Protein AF-A0A2E4Z1I6-F1 (afdb_monomer_lite)

Radius of gyration: 14.89 Å; chains: 1; bounding box: 36×30×47 Å

Structure (mmCIF, N/CA/C/O backbone):
data_AF-A0A2E4Z1I6-F1
#
_entry.id   AF-A0A2E4Z1I6-F1
#
loop_
_atom_site.group_PDB
_atom_site.id
_atom_site.type_symbol
_atom_site.label_atom_id
_atom_site.label_alt_id
_atom_site.label_comp_id
_atom_site.label_asym_id
_atom_site.label_entity_id
_atom_site.label_seq_id
_atom_site.pdbx_PDB_ins_code
_atom_site.Cartn_x
_atom_site.Cartn_y
_atom_site.Cartn_z
_atom_site.occupancy
_atom_site.B_iso_or_equiv
_atom_site.auth_seq_id
_atom_site.auth_comp_id
_atom_site.auth_asym_id
_atom_site.auth_atom_id
_atom_site.pdbx_PDB_model_num
ATOM 1 N N . MET A 1 1 ? 3.069 17.200 32.836 1.00 48.69 1 MET A N 1
ATOM 2 C CA . MET A 1 1 ? 3.198 15.867 32.217 1.00 48.69 1 MET A CA 1
ATOM 3 C C . MET A 1 1 ? 3.232 16.097 30.720 1.00 48.69 1 MET A C 1
ATOM 5 O O . MET A 1 1 ? 2.247 16.571 30.175 1.00 48.69 1 MET A O 1
ATOM 9 N N . THR A 1 2 ? 4.387 15.932 30.084 1.00 47.38 2 THR A N 1
ATOM 10 C CA . THR A 1 2 ? 4.512 16.045 28.628 1.00 47.38 2 THR A CA 1
ATOM 11 C C . THR A 1 2 ? 3.923 14.778 28.025 1.00 47.38 2 THR A C 1
ATOM 13 O O . THR A 1 2 ? 4.525 13.715 28.150 1.00 47.38 2 THR A O 1
ATOM 16 N N . ASN A 1 3 ? 2.732 14.871 27.434 1.00 50.41 3 ASN A N 1
ATOM 17 C CA . ASN A 1 3 ? 2.216 13.799 26.592 1.00 50.41 3 ASN A CA 1
ATOM 18 C C . ASN A 1 3 ? 3.171 13.674 25.407 1.00 50.41 3 ASN A C 1
ATOM 20 O O . ASN A 1 3 ? 3.197 14.537 24.531 1.00 50.41 3 ASN A O 1
ATOM 24 N N . SER A 1 4 ? 4.005 12.640 25.417 1.00 58.41 4 SER A N 1
ATOM 25 C CA . SER A 1 4 ? 4.744 12.200 24.243 1.00 58.41 4 SER A CA 1
ATOM 26 C C . SER A 1 4 ? 3.702 11.908 23.168 1.00 58.41 4 SER A C 1
ATOM 28 O O . SER A 1 4 ? 2.943 10.949 23.278 1.00 58.41 4 SER A O 1
ATOM 30 N N . ASN A 1 5 ? 3.608 12.787 22.173 1.00 59.06 5 ASN A N 1
ATOM 31 C CA . ASN A 1 5 ? 2.675 12.670 21.062 1.00 59.06 5 ASN A CA 1
ATOM 32 C C . ASN A 1 5 ? 3.194 11.585 20.106 1.00 59.06 5 ASN A C 1
ATOM 34 O O . ASN A 1 5 ? 3.746 11.878 19.051 1.00 59.06 5 ASN A O 1
ATOM 38 N N . THR A 1 6 ? 3.139 10.323 20.530 1.00 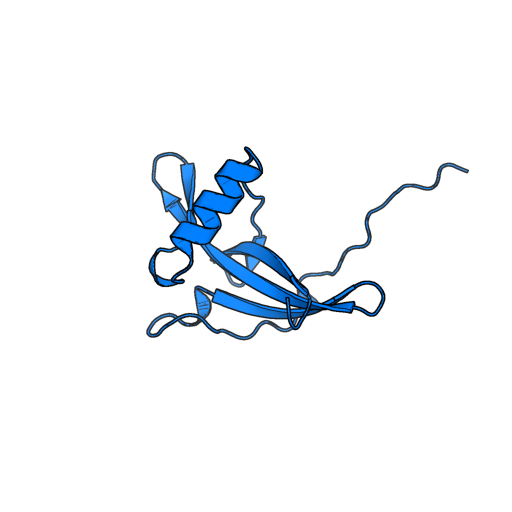76.62 6 THR A N 1
ATOM 39 C CA . THR A 1 6 ? 3.450 9.191 19.661 1.00 76.62 6 THR A CA 1
ATOM 40 C C . THR A 1 6 ? 2.234 8.939 18.792 1.00 76.62 6 THR A C 1
ATOM 42 O O . THR A 1 6 ? 1.200 8.502 19.301 1.00 76.62 6 THR A O 1
ATOM 45 N N . SER A 1 7 ? 2.354 9.227 17.496 1.00 79.56 7 SER A N 1
ATOM 46 C CA . SER A 1 7 ? 1.326 8.877 16.520 1.00 79.56 7 SER A CA 1
ATOM 47 C C . SER A 1 7 ? 0.957 7.396 16.672 1.00 79.56 7 SER A C 1
ATOM 49 O O . SER A 1 7 ? 1.869 6.569 16.801 1.00 79.56 7 SER A O 1
ATOM 51 N N . PRO A 1 8 ? -0.341 7.041 16.689 1.00 85.81 8 PRO A N 1
ATOM 52 C CA . PRO A 1 8 ? -0.753 5.645 16.716 1.00 85.81 8 PRO A CA 1
ATOM 53 C C . PRO A 1 8 ? -0.162 4.918 15.505 1.00 85.81 8 PRO A C 1
ATOM 55 O O . PRO A 1 8 ? -0.126 5.462 14.402 1.00 85.81 8 PRO A O 1
ATOM 58 N N . ARG A 1 9 ? 0.337 3.700 15.725 1.00 88.94 9 ARG A N 1
ATOM 59 C CA . ARG A 1 9 ? 0.971 2.875 14.692 1.00 88.94 9 ARG A CA 1
ATOM 60 C C . ARG A 1 9 ? 0.186 1.588 14.509 1.00 88.94 9 ARG A C 1
ATOM 62 O O . ARG A 1 9 ? -0.206 0.969 15.496 1.00 88.94 9 ARG A O 1
ATOM 69 N N . ILE A 1 10 ? 0.009 1.185 13.256 1.00 91.31 10 ILE A N 1
ATOM 70 C CA . ILE A 1 10 ? -0.455 -0.153 12.895 1.00 91.31 10 ILE A CA 1
ATOM 71 C C . ILE A 1 10 ? 0.798 -0.937 12.486 1.00 91.31 10 ILE A C 1
ATOM 73 O O . ILE A 1 10 ? 1.475 -0.513 11.550 1.00 91.31 10 ILE A O 1
ATOM 77 N N . PRO A 1 11 ? 1.170 -2.008 13.204 1.00 92.81 11 PRO A N 1
ATOM 78 C CA . PRO A 1 11 ? 2.331 -2.806 12.837 1.00 92.81 11 PRO A CA 1
ATOM 79 C C . PRO A 1 11 ? 2.055 -3.578 11.539 1.00 92.81 11 PRO A C 1
ATOM 81 O O . PRO A 1 11 ? 0.920 -3.993 11.292 1.00 92.81 11 PRO A O 1
ATOM 84 N N . LEU A 1 12 ? 3.084 -3.764 10.710 1.00 90.81 12 LEU A N 1
ATOM 85 C CA . LEU A 1 12 ? 2.945 -4.359 9.378 1.00 90.81 12 LEU A CA 1
ATOM 86 C C . LEU A 1 12 ? 2.381 -5.785 9.450 1.00 90.81 12 LEU A C 1
ATOM 88 O O . LEU A 1 12 ? 1.512 -6.147 8.666 1.00 90.81 12 LEU A O 1
ATOM 92 N N . GLU A 1 13 ? 2.801 -6.563 10.446 1.00 92.25 13 GLU A N 1
ATOM 93 C CA . GLU A 1 13 ? 2.353 -7.935 10.685 1.00 92.25 13 GLU A CA 1
ATOM 94 C C . GLU A 1 13 ? 0.878 -8.055 11.109 1.00 92.25 13 GLU A C 1
ATOM 96 O O . GLU A 1 13 ? 0.318 -9.151 11.090 1.00 92.25 13 GLU A O 1
ATOM 101 N N . ALA A 1 14 ? 0.229 -6.950 11.496 1.00 93.56 14 ALA A N 1
ATOM 102 C CA . ALA A 1 14 ? -1.209 -6.935 11.767 1.00 93.56 14 ALA A CA 1
ATOM 103 C C . ALA A 1 14 ? -2.051 -6.752 10.495 1.00 93.56 14 ALA A C 1
ATOM 105 O O . ALA A 1 14 ? -3.270 -6.951 10.537 1.00 93.56 14 ALA A O 1
ATOM 106 N N . LEU A 1 15 ? -1.429 -6.369 9.377 1.00 95.50 15 LEU A N 1
ATOM 107 C CA . LEU A 1 15 ? -2.103 -6.164 8.103 1.00 95.50 15 LEU A CA 1
ATOM 108 C C . LEU A 1 15 ? -2.234 -7.487 7.351 1.00 95.50 15 LEU A C 1
ATOM 110 O O . LEU A 1 15 ? -1.312 -8.297 7.287 1.00 95.50 15 LEU A O 1
ATOM 114 N N . LYS A 1 16 ? -3.413 -7.700 6.765 1.00 95.75 16 LYS A N 1
ATOM 115 C CA . LYS A 1 16 ? -3.692 -8.842 5.892 1.00 95.75 16 LYS A CA 1
ATOM 116 C C . LYS A 1 16 ? -3.717 -8.355 4.455 1.00 95.75 16 LYS A C 1
ATOM 118 O O . LYS A 1 16 ? -4.746 -7.858 3.997 1.00 95.75 16 LYS A O 1
ATOM 123 N N . TRP A 1 17 ? -2.576 -8.472 3.794 1.00 96.19 17 TRP A N 1
ATOM 124 C CA . TRP A 1 17 ? -2.409 -8.094 2.399 1.00 96.19 17 TRP A CA 1
ATOM 125 C C . TRP A 1 17 ? -3.009 -9.143 1.470 1.00 96.19 17 TRP A C 1
ATOM 127 O O . TRP A 1 17 ? -2.845 -10.342 1.685 1.00 96.19 17 TRP A O 1
ATOM 137 N N . ASN A 1 18 ? -3.715 -8.675 0.446 1.00 96.56 18 ASN A N 1
ATOM 138 C CA . ASN A 1 18 ? -4.224 -9.491 -0.644 1.00 96.56 18 ASN A CA 1
ATOM 139 C C . ASN A 1 18 ? -3.663 -8.933 -1.957 1.00 96.56 18 ASN A C 1
ATOM 141 O O . ASN A 1 18 ? -3.867 -7.741 -2.213 1.00 96.56 18 ASN A O 1
ATOM 145 N N . PRO A 1 19 ? -2.996 -9.756 -2.779 1.00 95.56 19 PRO A N 1
ATOM 146 C CA . PRO A 1 19 ? -2.542 -9.349 -4.104 1.00 95.56 19 PRO A CA 1
ATOM 147 C C . PRO A 1 19 ? -3.722 -8.939 -4.990 1.00 95.56 19 PRO A C 1
ATOM 149 O O . PRO A 1 19 ? -4.762 -9.605 -5.005 1.00 95.56 19 PRO A O 1
ATOM 152 N N . CYS A 1 20 ? -3.585 -7.822 -5.699 1.00 92.81 20 CYS A N 1
ATOM 153 C CA . CYS A 1 20 ? -4.617 -7.281 -6.586 1.00 92.81 20 CYS A CA 1
ATOM 154 C C . CYS A 1 20 ? -4.061 -6.523 -7.805 1.00 92.81 20 CYS A C 1
ATOM 156 O O . CYS A 1 20 ? -4.804 -5.793 -8.468 1.00 92.81 20 CYS A O 1
ATOM 158 N N . GLY A 1 21 ? -2.771 -6.687 -8.104 1.00 89.69 21 GLY A N 1
ATOM 159 C CA . GLY A 1 21 ? -2.158 -6.240 -9.352 1.00 89.69 21 GLY A CA 1
ATOM 160 C C . GLY A 1 21 ? -2.636 -7.045 -10.569 1.00 89.69 21 GLY A C 1
ATOM 161 O O . GLY A 1 21 ? -3.349 -8.045 -10.424 1.00 89.69 21 GLY A O 1
ATOM 162 N N . PRO A 1 22 ? -2.284 -6.614 -11.790 1.00 87.19 22 PRO A N 1
ATOM 163 C CA . PRO A 1 22 ? -2.549 -7.386 -12.999 1.00 87.19 22 PRO A CA 1
ATOM 164 C C . PRO A 1 22 ? -1.675 -8.645 -13.097 1.00 87.19 22 PRO A C 1
ATOM 166 O O . PRO A 1 22 ? -0.567 -8.713 -12.576 1.00 87.19 22 PRO A O 1
ATOM 169 N N . GLU A 1 23 ? -2.142 -9.625 -13.867 1.00 87.62 23 GLU A N 1
ATOM 170 C CA . GLU A 1 23 ? -1.299 -10.737 -14.319 1.00 87.62 23 GLU A CA 1
ATOM 171 C C . GLU A 1 23 ? -0.176 -10.226 -15.250 1.00 87.62 23 GLU A C 1
ATOM 173 O O . GLU A 1 23 ? -0.439 -9.347 -16.078 1.00 87.62 23 GLU A O 1
ATOM 178 N N . PRO A 1 24 ? 1.045 -10.795 -15.191 1.00 90.50 24 PRO A N 1
ATOM 179 C CA . PRO A 1 24 ? 1.425 -12.000 -14.444 1.00 90.50 24 PRO A CA 1
ATOM 180 C C . PRO A 1 24 ? 1.933 -11.738 -13.016 1.00 90.50 24 PRO A C 1
ATOM 182 O O . PRO A 1 24 ? 2.400 -12.674 -12.370 1.00 90.50 24 PRO A O 1
ATOM 185 N N . ASP A 1 25 ? 1.906 -10.491 -12.542 1.00 91.12 25 ASP A N 1
ATOM 186 C CA . ASP A 1 25 ? 2.479 -10.109 -11.251 1.00 91.12 25 ASP A CA 1
ATOM 187 C C . ASP A 1 25 ? 1.439 -9.435 -10.345 1.00 91.12 25 ASP A C 1
ATOM 189 O O . ASP A 1 25 ? 1.435 -8.211 -10.189 1.00 91.12 25 ASP A O 1
ATOM 193 N N . PRO A 1 26 ? 0.541 -10.220 -9.728 1.00 93.00 26 PRO A N 1
ATOM 194 C CA . PRO A 1 26 ? -0.497 -9.673 -8.865 1.00 93.00 26 PRO A CA 1
ATOM 195 C C . PRO A 1 26 ? 0.060 -9.011 -7.596 1.00 93.00 26 PRO A C 1
ATOM 197 O O . PRO A 1 26 ? -0.660 -8.237 -6.965 1.00 93.00 26 PRO A O 1
ATOM 200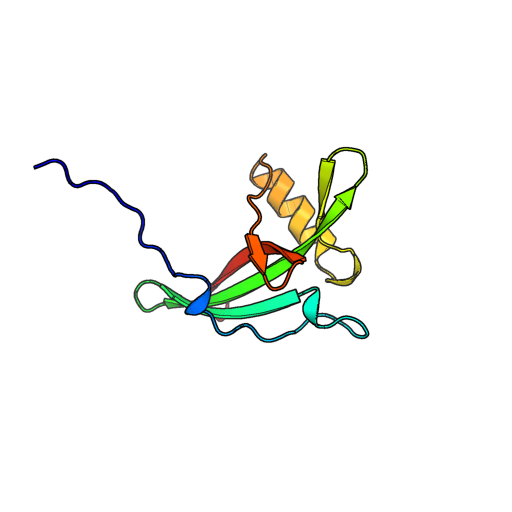 N N . ASP A 1 27 ? 1.312 -9.286 -7.219 1.00 94.12 27 ASP A N 1
ATOM 201 C CA . ASP A 1 27 ? 1.937 -8.746 -6.009 1.00 94.12 27 ASP A CA 1
ATOM 202 C C . ASP A 1 27 ? 2.444 -7.309 -6.193 1.00 94.12 27 ASP A C 1
ATOM 204 O O . ASP A 1 27 ? 2.653 -6.619 -5.201 1.00 94.12 27 ASP A O 1
ATOM 208 N N . CYS A 1 28 ? 2.545 -6.794 -7.428 1.00 92.12 28 CYS A N 1
ATOM 209 C CA . CYS A 1 28 ? 2.930 -5.394 -7.668 1.00 92.12 28 CYS A CA 1
ATOM 210 C C . CYS A 1 28 ? 1.925 -4.381 -7.078 1.00 92.12 28 CYS A C 1
ATOM 212 O O . CYS A 1 28 ? 2.201 -3.182 -6.965 1.00 92.12 28 CYS A O 1
ATOM 214 N N . ARG A 1 29 ? 0.742 -4.857 -6.671 1.00 92.81 29 ARG A N 1
ATOM 215 C CA . ARG A 1 29 ? -0.251 -4.085 -5.932 1.00 92.81 29 ARG A CA 1
ATOM 216 C C . ARG A 1 29 ? -0.911 -4.947 -4.865 1.00 92.81 29 ARG A C 1
ATOM 218 O O . ARG A 1 29 ? -1.504 -5.978 -5.169 1.00 92.81 29 ARG A O 1
ATOM 225 N N . LEU A 1 30 ? -0.873 -4.483 -3.620 1.00 95.19 30 LEU A N 1
ATOM 226 C CA . LEU A 1 30 ? -1.481 -5.166 -2.480 1.00 95.19 30 LEU A CA 1
ATOM 227 C C . LEU A 1 30 ? -2.621 -4.336 -1.891 1.00 95.19 30 LEU A C 1
ATOM 229 O O . LEU A 1 30 ? -2.551 -3.108 -1.832 1.00 95.19 30 LEU A O 1
ATOM 233 N N . LEU A 1 31 ? -3.652 -5.015 -1.391 1.00 95.06 31 LEU A N 1
ATOM 234 C CA . LEU A 1 31 ? -4.784 -4.409 -0.695 1.00 95.06 31 LEU A CA 1
ATOM 235 C C . LEU A 1 31 ? -4.950 -5.007 0.704 1.00 95.06 31 LEU A C 1
ATOM 237 O O . LEU A 1 31 ? -5.071 -6.222 0.876 1.00 95.06 31 LEU A O 1
ATOM 241 N N . ALA A 1 32 ? -5.029 -4.137 1.703 1.00 96.00 32 ALA A N 1
ATOM 242 C CA . ALA A 1 32 ? -5.428 -4.455 3.064 1.00 96.00 32 ALA A CA 1
ATOM 243 C C . ALA A 1 32 ? -6.618 -3.588 3.485 1.00 96.00 32 ALA A C 1
ATOM 245 O O . ALA A 1 32 ? -6.849 -2.492 2.973 1.00 96.00 32 ALA A O 1
ATOM 246 N N . HIS A 1 33 ? -7.393 -4.086 4.444 1.00 94.69 33 HIS A N 1
ATOM 247 C CA . HIS A 1 33 ? -8.468 -3.316 5.061 1.00 94.69 33 HIS A CA 1
ATOM 248 C C . HIS A 1 33 ? -8.007 -2.870 6.441 1.00 94.69 33 HIS A C 1
ATOM 250 O O . HIS A 1 33 ? -7.586 -3.698 7.254 1.00 94.69 33 HIS A O 1
ATOM 256 N N . ILE A 1 34 ? -8.108 -1.573 6.709 1.00 95.00 34 ILE A N 1
ATOM 257 C CA . ILE A 1 34 ? -7.805 -1.000 8.021 1.00 95.00 34 ILE A CA 1
ATOM 258 C C . ILE A 1 34 ? -9.013 -0.233 8.543 1.00 95.00 34 ILE A C 1
ATOM 260 O O . ILE A 1 34 ? -9.834 0.252 7.769 1.00 95.00 34 ILE A O 1
ATOM 264 N N . ASN A 1 35 ? -9.105 -0.110 9.864 1.00 93.31 35 ASN A N 1
ATOM 265 C CA . ASN A 1 35 ? -10.104 0.724 10.515 1.00 93.31 35 ASN A CA 1
ATOM 266 C C . ASN A 1 35 ? -9.394 1.823 11.309 1.00 93.31 35 ASN A C 1
ATOM 268 O O . ASN A 1 35 ? -8.587 1.530 12.194 1.00 93.31 35 ASN A O 1
ATOM 272 N N . ILE A 1 36 ? -9.688 3.084 10.993 1.00 92.12 36 ILE A N 1
ATOM 273 C CA . ILE A 1 36 ? -9.147 4.246 11.701 1.00 92.12 36 ILE A CA 1
ATOM 274 C C . ILE A 1 36 ? -10.308 4.989 12.351 1.00 92.12 36 ILE A C 1
ATOM 276 O O . ILE A 1 36 ? -11.158 5.552 11.670 1.00 92.12 36 ILE A O 1
ATOM 280 N N . ALA A 1 37 ? -10.344 4.997 13.687 1.00 90.56 37 ALA A N 1
ATOM 281 C CA . ALA A 1 37 ? -11.385 5.671 14.469 1.00 90.56 37 ALA A CA 1
ATOM 282 C C . ALA A 1 37 ? -12.829 5.282 14.068 1.00 90.56 37 ALA A C 1
ATOM 284 O O . ALA A 1 37 ? -13.733 6.114 14.100 1.00 90.56 37 ALA A O 1
ATOM 285 N N . GLY A 1 38 ? -13.051 4.017 13.698 1.00 90.44 38 GLY A N 1
ATOM 286 C CA . GLY A 1 38 ? -14.351 3.512 13.256 1.00 90.44 38 GLY A CA 1
ATOM 287 C C . GLY A 1 38 ? -14.616 3.669 11.758 1.00 90.44 38 GLY A C 1
ATOM 288 O O . GLY A 1 38 ? -15.611 3.129 11.286 1.00 90.44 38 GLY A O 1
ATOM 289 N N . LEU A 1 39 ? -13.742 4.346 11.008 1.00 92.94 39 LEU A N 1
ATOM 290 C CA . LEU A 1 39 ? -13.843 4.458 9.558 1.00 92.94 39 LEU A CA 1
ATOM 291 C C . LEU A 1 39 ? -13.076 3.322 8.887 1.00 92.94 39 LEU A C 1
ATOM 293 O O . LEU A 1 39 ? -11.860 3.209 9.053 1.00 92.94 39 LEU A O 1
ATOM 297 N N . ASP A 1 40 ? -13.783 2.503 8.116 1.00 94.25 40 ASP A N 1
ATOM 298 C CA . ASP A 1 40 ? -13.150 1.495 7.276 1.00 94.25 40 ASP A CA 1
ATOM 299 C C . ASP A 1 40 ? -12.460 2.165 6.085 1.00 94.25 40 ASP A C 1
ATOM 301 O O . ASP A 1 40 ? -13.016 3.051 5.425 1.00 94.25 40 ASP A O 1
ATOM 305 N N . MET A 1 41 ? -11.245 1.714 5.791 1.00 94.75 41 MET A N 1
ATOM 306 C CA . MET A 1 41 ? -10.424 2.230 4.705 1.00 94.75 41 MET A CA 1
ATOM 307 C C . MET A 1 41 ? -9.839 1.095 3.865 1.00 94.75 41 MET A C 1
ATOM 309 O O . MET A 1 41 ? -9.475 0.034 4.386 1.00 94.75 41 MET A O 1
ATOM 313 N N . HIS A 1 42 ? -9.700 1.359 2.569 1.00 93.06 42 HIS A N 1
ATOM 314 C CA . HIS A 1 42 ? -8.791 0.654 1.681 1.00 93.06 42 HIS A CA 1
ATOM 315 C C . HIS A 1 42 ? -7.379 1.173 1.921 1.00 93.06 42 HIS A C 1
ATOM 317 O O . HIS A 1 42 ? -7.103 2.346 1.676 1.00 93.06 42 HIS A O 1
ATOM 323 N N . LEU A 1 43 ? -6.498 0.303 2.400 1.00 94.75 43 LEU A N 1
ATOM 324 C CA . LEU A 1 43 ? -5.066 0.548 2.407 1.00 94.75 43 LEU A CA 1
ATOM 325 C C . LEU A 1 43 ? -4.454 -0.201 1.230 1.00 94.75 43 LEU A C 1
ATOM 327 O O . LEU A 1 43 ? -4.486 -1.428 1.189 1.00 94.75 43 LEU A O 1
ATOM 331 N N . GLU A 1 44 ? -3.891 0.537 0.292 1.00 93.06 44 GLU A N 1
ATOM 332 C CA . GLU A 1 44 ? -3.190 -0.010 -0.854 1.00 93.06 44 GLU A CA 1
ATOM 333 C C . GLU A 1 44 ? -1.681 0.149 -0.693 1.00 93.06 44 GLU A C 1
ATOM 335 O O . GLU A 1 44 ? -1.218 1.153 -0.150 1.00 93.06 44 GLU A O 1
ATOM 340 N N . ALA A 1 45 ? -0.932 -0.833 -1.187 1.00 93.50 45 ALA A N 1
ATOM 341 C CA . ALA A 1 45 ? 0.510 -0.761 -1.363 1.00 93.50 45 ALA A CA 1
ATOM 342 C C . ALA A 1 45 ? 0.813 -0.892 -2.857 1.00 93.50 45 ALA A C 1
ATOM 344 O O . ALA A 1 45 ? 0.385 -1.868 -3.476 1.00 93.50 45 ALA A O 1
ATOM 345 N N . TRP A 1 46 ? 1.490 0.092 -3.447 1.00 91.88 46 TRP A N 1
ATOM 346 C CA . TRP A 1 46 ? 1.867 0.073 -4.865 1.00 91.88 46 TRP A CA 1
ATOM 347 C C . TRP A 1 46 ? 3.376 -0.087 -4.978 1.00 91.88 46 TRP A C 1
ATOM 349 O O . TRP A 1 46 ? 4.112 0.685 -4.360 1.00 91.88 46 TRP A O 1
ATOM 359 N N . GLU A 1 47 ? 3.812 -1.118 -5.701 1.00 91.25 47 GLU A N 1
ATOM 360 C CA . GLU A 1 47 ? 5.230 -1.409 -5.902 1.00 91.25 47 GLU A CA 1
ATOM 361 C C . GLU A 1 47 ? 5.879 -0.250 -6.655 1.00 91.25 47 GLU A C 1
ATOM 363 O O . GLU A 1 47 ? 5.315 0.278 -7.621 1.00 91.25 47 GLU A O 1
ATOM 368 N N . ILE A 1 48 ? 7.052 0.159 -6.185 1.00 87.31 48 ILE A N 1
ATOM 369 C CA . ILE A 1 48 ? 7.837 1.191 -6.845 1.00 87.31 48 ILE A CA 1
ATOM 370 C C . ILE A 1 48 ? 9.005 0.577 -7.611 1.00 87.31 48 ILE A C 1
ATOM 372 O O . ILE A 1 48 ? 9.681 -0.324 -7.121 1.00 87.31 48 ILE A O 1
ATOM 376 N N . ASP A 1 49 ? 9.275 1.132 -8.785 1.00 81.81 49 ASP A N 1
ATOM 377 C CA . ASP A 1 49 ? 10.538 0.964 -9.481 1.00 81.81 49 ASP A CA 1
ATOM 378 C C . ASP A 1 49 ? 11.437 2.148 -9.106 1.00 81.81 49 ASP A C 1
ATOM 380 O O . ASP A 1 49 ? 11.059 3.320 -9.251 1.00 81.81 49 ASP A O 1
ATOM 384 N N . GLN A 1 50 ? 12.631 1.844 -8.595 1.00 67.19 50 GLN A N 1
ATOM 385 C CA . GLN A 1 50 ? 13.710 2.823 -8.491 1.00 67.19 50 GLN A CA 1
ATOM 386 C C . GLN A 1 50 ? 14.496 2.801 -9.799 1.00 67.19 50 GLN A C 1
ATOM 388 O O . GLN A 1 50 ? 15.038 1.761 -10.178 1.00 67.19 50 GLN A O 1
ATOM 393 N N . ASP A 1 51 ? 14.563 3.938 -10.489 1.00 65.25 51 ASP A N 1
ATOM 394 C CA . ASP A 1 51 ? 15.465 4.080 -11.627 1.00 65.25 51 ASP A CA 1
ATOM 395 C C . ASP A 1 51 ? 16.905 4.414 -11.185 1.00 65.25 51 ASP A C 1
ATOM 397 O O . ASP A 1 51 ? 17.172 4.766 -10.034 1.00 65.25 51 ASP A O 1
ATOM 401 N N . ASP A 1 52 ? 17.852 4.332 -12.127 1.00 54.31 52 ASP A N 1
ATOM 402 C CA . ASP A 1 52 ? 19.281 4.624 -11.911 1.00 54.31 52 ASP A CA 1
ATOM 403 C C . ASP A 1 52 ? 19.570 6.078 -11.458 1.00 54.31 52 ASP A C 1
ATOM 405 O O . ASP A 1 52 ? 20.720 6.428 -11.180 1.00 54.31 52 ASP A O 1
ATOM 409 N N . HIS A 1 53 ? 18.555 6.946 -11.407 1.00 58.66 53 HIS A N 1
ATOM 410 C CA . HIS A 1 53 ? 18.654 8.348 -10.998 1.00 58.66 53 HIS A CA 1
ATOM 411 C C . HIS A 1 53 ? 17.907 8.632 -9.683 1.00 58.66 53 HIS A C 1
ATOM 413 O O . HIS A 1 53 ? 17.646 9.795 -9.356 1.00 58.66 53 HIS A O 1
ATOM 419 N N . ASP A 1 54 ? 17.582 7.585 -8.919 1.00 57.72 54 ASP A N 1
ATOM 420 C CA . ASP A 1 54 ? 16.793 7.637 -7.692 1.00 57.72 54 ASP A CA 1
ATOM 421 C C . ASP A 1 54 ? 15.386 8.233 -7.897 1.00 57.72 54 ASP A C 1
ATOM 423 O O . ASP A 1 54 ? 14.783 8.683 -6.922 1.00 57.72 54 ASP A O 1
ATOM 427 N N . PHE A 1 55 ? 14.824 8.316 -9.105 1.00 62.16 55 PHE A N 1
ATOM 428 C CA . PHE A 1 55 ? 13.417 8.692 -9.245 1.00 62.16 55 PHE A CA 1
ATOM 429 C C . PHE A 1 55 ? 12.553 7.491 -8.865 1.00 62.16 55 PHE A C 1
ATOM 431 O O . PHE A 1 55 ? 12.668 6.405 -9.428 1.00 62.16 55 PHE A O 1
ATOM 438 N N . GLN A 1 56 ? 11.698 7.691 -7.862 1.00 67.19 56 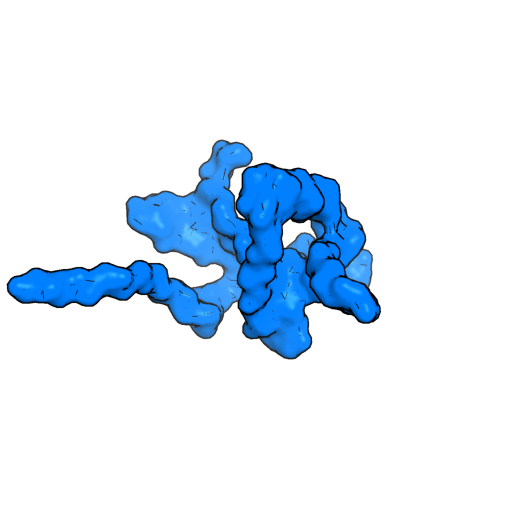GLN A N 1
ATOM 439 C CA . GLN A 1 56 ? 10.666 6.722 -7.518 1.00 67.19 56 GLN A CA 1
ATOM 440 C C . GLN A 1 56 ? 9.536 6.882 -8.524 1.00 67.19 56 GLN A C 1
ATOM 442 O O . GLN A 1 56 ? 8.946 7.958 -8.620 1.00 67.19 56 GLN A O 1
ATOM 447 N N . SER A 1 57 ? 9.231 5.808 -9.232 1.00 69.06 57 SER A N 1
ATOM 448 C CA . SER A 1 57 ? 8.013 5.688 -10.022 1.00 69.06 57 SER A CA 1
ATOM 449 C C . SER A 1 57 ? 7.237 4.492 -9.503 1.00 69.06 57 SER A C 1
ATOM 451 O O . SER A 1 57 ? 7.827 3.511 -9.057 1.00 69.06 57 SER A O 1
ATOM 453 N N . VAL A 1 58 ? 5.913 4.569 -9.499 1.00 71.94 58 VAL A N 1
ATOM 454 C CA . VAL A 1 58 ? 5.118 3.360 -9.288 1.00 71.94 58 VAL A CA 1
ATOM 455 C C . VAL A 1 58 ? 5.177 2.555 -10.574 1.00 71.94 58 VAL A C 1
ATOM 457 O O . VAL A 1 58 ? 5.032 3.124 -11.658 1.00 71.94 58 VAL A O 1
ATOM 460 N N . ARG A 1 59 ? 5.374 1.242 -10.450 1.00 73.38 59 ARG A N 1
ATOM 461 C CA . ARG A 1 59 ? 5.497 0.349 -11.600 1.00 73.38 59 ARG A CA 1
ATOM 462 C C . ARG A 1 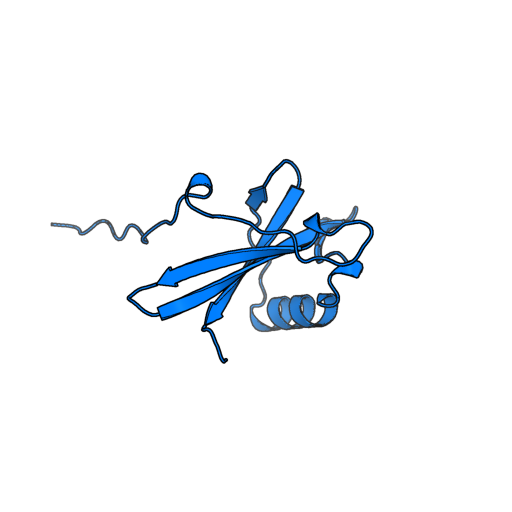59 ? 4.328 0.553 -12.565 1.00 73.38 59 ARG A C 1
ATOM 464 O O . ARG A 1 59 ? 3.161 0.486 -12.159 1.00 73.38 59 ARG A O 1
ATOM 471 N N . GLU A 1 60 ? 4.640 0.798 -13.841 1.00 62.97 60 GLU A N 1
ATOM 472 C CA . GLU A 1 60 ? 3.668 1.206 -14.876 1.00 62.97 60 GLU A CA 1
ATOM 473 C C . GLU A 1 60 ? 2.479 0.235 -14.991 1.00 62.97 60 GLU A C 1
ATOM 475 O O . GLU A 1 60 ? 1.346 0.628 -15.277 1.00 62.97 60 GLU A O 1
ATOM 480 N N . GLU A 1 61 ? 2.712 -1.045 -14.697 1.00 62.44 61 GLU A N 1
ATOM 481 C CA . GLU A 1 61 ? 1.702 -2.103 -14.762 1.00 62.44 61 GLU A CA 1
ATOM 482 C C . GLU A 1 61 ? 0.578 -1.934 -13.724 1.00 62.44 61 GLU A C 1
ATOM 484 O O . GLU A 1 61 ? -0.520 -2.448 -13.918 1.00 62.44 61 GLU A O 1
ATOM 489 N N . THR A 1 62 ? 0.763 -1.145 -12.664 1.00 60.25 62 THR A N 1
ATOM 490 C CA . THR A 1 62 ? -0.274 -0.921 -11.636 1.00 60.25 62 THR A CA 1
ATOM 491 C C . THR A 1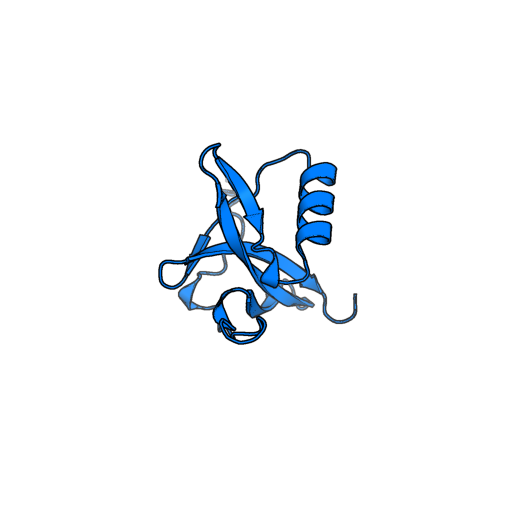 62 ? -1.496 -0.124 -12.128 1.00 60.25 62 THR A C 1
ATOM 493 O O . THR A 1 62 ? -2.465 0.027 -11.378 1.00 60.25 62 THR A O 1
ATOM 496 N N . MET A 1 63 ? -1.483 0.375 -13.376 1.00 61.44 63 MET A N 1
ATOM 497 C CA . MET A 1 63 ? -2.499 1.264 -13.973 1.00 61.44 63 MET A CA 1
ATOM 498 C C . MET A 1 63 ? -2.698 2.591 -13.216 1.00 61.44 63 MET A C 1
ATOM 500 O O . MET A 1 63 ? -3.721 3.251 -13.396 1.00 61.44 63 MET A O 1
ATOM 504 N N . ARG A 1 64 ? -1.748 2.972 -12.350 1.00 66.31 64 ARG A N 1
ATOM 505 C CA . ARG A 1 64 ? -1.845 4.137 -11.453 1.00 66.31 64 ARG A CA 1
ATOM 506 C C . ARG A 1 64 ? -0.608 5.036 -11.433 1.00 66.31 64 ARG A C 1
ATOM 508 O O . ARG A 1 64 ? -0.480 5.870 -10.540 1.00 66.31 64 ARG A O 1
ATOM 515 N N . SER A 1 65 ? 0.269 4.915 -12.427 1.00 65.69 65 SER A N 1
ATOM 516 C CA . SER A 1 65 ? 1.409 5.826 -12.607 1.00 65.69 65 SER A CA 1
ATOM 517 C C . SER A 1 65 ? 0.963 7.295 -12.637 1.00 65.69 65 SER A C 1
ATOM 519 O O . SER A 1 65 ? 1.505 8.117 -11.906 1.00 65.69 65 SER A O 1
ATOM 521 N N . ASP A 1 66 ? -0.107 7.603 -13.378 1.00 69.56 66 ASP A N 1
ATOM 522 C CA . ASP A 1 66 ? -0.636 8.968 -13.516 1.00 69.56 66 ASP A CA 1
ATOM 523 C C . ASP A 1 66 ? -1.183 9.523 -12.187 1.00 69.56 66 ASP A C 1
ATOM 525 O O . ASP A 1 66 ? -1.012 10.706 -11.871 1.00 69.56 66 ASP A O 1
ATOM 529 N N . ASP A 1 67 ? -1.825 8.663 -11.387 1.00 72.56 67 ASP A N 1
ATOM 530 C CA . ASP A 1 67 ? -2.324 9.016 -10.054 1.00 72.56 67 ASP A CA 1
ATOM 531 C C . ASP A 1 67 ? -1.148 9.309 -9.110 1.00 72.56 67 ASP A C 1
ATOM 533 O O . ASP A 1 67 ? -1.179 10.288 -8.361 1.00 72.56 67 ASP A O 1
ATOM 537 N N . PHE A 1 68 ? -0.093 8.490 -9.165 1.00 73.31 68 PHE A N 1
ATOM 538 C CA . PHE A 1 68 ? 1.107 8.660 -8.349 1.00 73.31 68 PHE A CA 1
ATOM 539 C C . PHE A 1 68 ? 1.853 9.957 -8.675 1.00 73.31 68 PHE A C 1
ATOM 541 O O . PHE A 1 68 ? 2.145 10.731 -7.763 1.00 73.31 68 PHE A O 1
ATOM 548 N N . ASP A 1 69 ? 2.088 10.243 -9.956 1.00 72.69 69 ASP A N 1
ATOM 549 C CA . ASP A 1 69 ? 2.757 11.471 -10.399 1.00 72.69 69 ASP A CA 1
ATOM 550 C C . ASP A 1 69 ? 1.958 12.717 -10.005 1.00 72.69 69 ASP A C 1
ATOM 552 O O . ASP A 1 69 ? 2.513 13.720 -9.540 1.00 72.69 69 ASP A O 1
ATOM 556 N N . THR A 1 70 ? 0.630 12.640 -10.119 1.00 77.44 70 THR A N 1
ATOM 557 C CA . THR A 1 70 ? -0.270 13.706 -9.672 1.00 77.44 70 THR A CA 1
ATOM 558 C C . THR A 1 70 ? -0.146 13.931 -8.165 1.00 77.44 70 THR A C 1
ATOM 560 O O . THR A 1 70 ? -0.008 15.071 -7.718 1.00 77.44 70 THR A O 1
ATOM 563 N N . LEU A 1 71 ? -0.159 12.862 -7.365 1.00 74.31 71 LEU A N 1
ATOM 564 C CA . LEU A 1 71 ? -0.020 12.948 -5.911 1.00 74.31 71 LEU A CA 1
ATOM 565 C C . LEU A 1 71 ? 1.356 13.487 -5.499 1.00 74.31 71 LEU A C 1
ATOM 567 O O . LEU A 1 71 ? 1.423 14.374 -4.645 1.00 74.31 71 LEU A O 1
ATOM 571 N N . ALA A 1 72 ? 2.433 13.023 -6.134 1.00 72.12 72 ALA A N 1
ATOM 572 C CA . ALA A 1 72 ? 3.787 13.522 -5.909 1.00 72.12 72 ALA A CA 1
ATOM 573 C C . ALA A 1 72 ? 3.885 15.023 -6.219 1.00 72.12 72 ALA A C 1
ATOM 575 O O . ALA A 1 72 ? 4.414 15.793 -5.416 1.00 72.12 72 ALA A O 1
ATOM 576 N N . SER A 1 73 ? 3.297 15.466 -7.336 1.00 74.25 73 SER A N 1
ATOM 577 C CA . SER A 1 73 ? 3.267 16.880 -7.717 1.00 74.25 73 SER A CA 1
ATOM 578 C C . SER A 1 73 ? 2.435 17.744 -6.768 1.00 74.25 73 SER A C 1
ATOM 580 O O . SER A 1 73 ? 2.776 18.909 -6.572 1.00 74.25 73 SER A O 1
ATOM 582 N N . ILE A 1 74 ? 1.332 17.229 -6.213 1.00 73.88 74 ILE A N 1
ATOM 583 C CA . ILE A 1 74 ? 0.491 17.979 -5.267 1.00 73.88 74 ILE A CA 1
ATOM 584 C C . ILE A 1 74 ? 1.205 18.147 -3.926 1.00 73.88 74 ILE A C 1
ATOM 586 O O . ILE A 1 74 ? 1.101 19.206 -3.304 1.00 73.88 74 ILE A O 1
ATOM 590 N N . MET A 1 75 ? 1.897 17.106 -3.462 1.00 70.56 75 MET A N 1
ATOM 591 C CA . MET A 1 75 ? 2.547 17.113 -2.152 1.00 70.56 75 MET A CA 1
ATOM 592 C C . MET A 1 75 ? 3.960 17.710 -2.168 1.00 70.56 75 MET A C 1
ATOM 594 O O . MET A 1 75 ? 4.491 17.985 -1.093 1.00 70.56 75 MET A O 1
ATOM 598 N N . ASP A 1 76 ? 4.547 17.921 -3.354 1.00 70.56 76 ASP A N 1
ATOM 599 C CA . ASP A 1 76 ? 5.925 18.398 -3.553 1.00 70.56 76 ASP A CA 1
ATOM 600 C C . ASP A 1 76 ? 6.936 17.620 -2.690 1.00 70.56 76 ASP A C 1
ATOM 602 O O . ASP A 1 76 ? 7.835 18.177 -2.054 1.00 70.56 76 ASP A O 1
ATOM 606 N N . CYS A 1 77 ? 6.743 16.301 -2.586 1.00 63.72 77 CYS A N 1
ATOM 607 C CA . CYS A 1 77 ? 7.570 15.450 -1.743 1.00 63.72 77 CYS A CA 1
ATOM 608 C C . CYS A 1 77 ? 7.809 14.074 -2.366 1.00 63.72 77 CYS A C 1
ATOM 610 O O . CYS A 1 77 ? 7.026 13.586 -3.180 1.00 63.72 77 CYS A O 1
ATOM 612 N N . ARG A 1 78 ? 8.902 13.431 -1.939 1.00 68.25 78 ARG A N 1
ATOM 613 C CA . ARG A 1 78 ? 9.102 11.994 -2.150 1.00 68.25 78 ARG A CA 1
ATOM 614 C C . ARG A 1 78 ? 8.298 11.223 -1.116 1.00 68.25 78 ARG A C 1
ATOM 616 O O . ARG A 1 78 ? 8.228 11.640 0.043 1.00 68.25 78 ARG A O 1
ATOM 623 N N . PHE A 1 79 ? 7.701 10.117 -1.533 1.00 76.00 79 PHE A N 1
ATOM 624 C CA . PHE A 1 79 ? 6.982 9.245 -0.620 1.00 76.00 79 PHE A CA 1
ATOM 625 C C . PHE A 1 79 ? 7.972 8.375 0.156 1.00 76.00 79 PHE A C 1
ATOM 627 O O . PHE A 1 79 ? 8.953 7.869 -0.389 1.00 76.00 79 PHE A O 1
ATOM 634 N N . GLU A 1 80 ? 7.717 8.205 1.452 1.00 83.81 80 GLU A N 1
ATOM 635 C CA . GLU A 1 80 ? 8.391 7.158 2.213 1.00 83.81 80 GLU A CA 1
ATOM 636 C C . GLU A 1 80 ? 7.881 5.791 1.754 1.00 83.81 80 GLU A C 1
ATOM 638 O O . GLU A 1 80 ? 6.695 5.620 1.455 1.00 83.81 80 GLU A O 1
ATOM 643 N N . THR A 1 81 ? 8.790 4.822 1.710 1.00 89.56 81 THR A N 1
ATOM 644 C CA . THR A 1 81 ? 8.507 3.461 1.265 1.00 89.56 81 THR A CA 1
ATOM 645 C C . THR A 1 81 ? 8.568 2.487 2.430 1.00 89.56 81 THR A C 1
ATOM 647 O O . THR A 1 81 ? 9.174 2.746 3.474 1.00 89.56 81 THR A O 1
ATOM 650 N N . ILE A 1 82 ? 7.924 1.339 2.248 1.00 92.12 82 ILE A N 1
ATOM 651 C CA . ILE A 1 82 ? 8.040 0.193 3.144 1.00 92.12 82 ILE A CA 1
ATOM 652 C C . ILE A 1 82 ? 8.422 -1.054 2.357 1.00 92.12 82 ILE A C 1
ATOM 654 O O . ILE A 1 82 ? 8.067 -1.188 1.189 1.00 92.12 82 ILE A O 1
ATOM 658 N N . THR A 1 83 ? 9.097 -1.991 3.016 1.00 93.50 83 THR A N 1
ATOM 659 C CA . THR A 1 83 ? 9.413 -3.295 2.429 1.00 93.50 83 THR A CA 1
ATOM 660 C C . THR A 1 83 ? 8.406 -4.343 2.893 1.00 93.50 83 THR A C 1
ATOM 662 O O . THR A 1 83 ? 8.245 -4.557 4.097 1.00 93.50 83 THR A O 1
ATOM 665 N N . ILE A 1 84 ? 7.758 -5.024 1.948 1.00 93.38 84 ILE A N 1
ATOM 666 C CA . ILE A 1 84 ? 6.894 -6.188 2.186 1.00 93.38 84 ILE A CA 1
ATOM 667 C C . ILE A 1 84 ? 7.425 -7.317 1.308 1.00 93.38 84 ILE A C 1
ATOM 669 O O . ILE A 1 84 ? 7.511 -7.146 0.099 1.00 93.38 84 ILE A O 1
ATOM 673 N N . GLU A 1 85 ? 7.801 -8.447 1.911 1.00 90.94 85 GLU A N 1
ATOM 674 C CA . GLU A 1 85 ? 8.285 -9.631 1.175 1.00 90.94 85 GLU A CA 1
ATOM 675 C C . GLU A 1 85 ? 9.351 -9.290 0.110 1.00 90.94 85 GLU A C 1
ATOM 677 O O . GLU A 1 85 ? 9.255 -9.693 -1.042 1.00 90.94 85 GLU A O 1
ATOM 682 N N . GLU A 1 86 ? 10.369 -8.515 0.514 1.00 91.31 86 GLU A N 1
ATOM 683 C CA . GLU A 1 86 ? 11.514 -8.085 -0.320 1.00 91.31 86 GLU A CA 1
ATOM 684 C C . GLU A 1 86 ? 11.197 -7.072 -1.436 1.00 91.31 86 GLU A C 1
ATOM 686 O O . GLU A 1 86 ? 12.113 -6.637 -2.130 1.00 91.31 86 GLU A O 1
ATOM 691 N N . ARG A 1 87 ? 9.944 -6.625 -1.563 1.00 92.19 87 ARG A N 1
ATOM 692 C CA . ARG A 1 87 ? 9.519 -5.580 -2.507 1.00 92.19 87 ARG A CA 1
ATOM 693 C C . ARG A 1 87 ? 9.277 -4.252 -1.792 1.00 92.19 87 ARG A C 1
ATOM 695 O O . ARG A 1 87 ? 8.834 -4.238 -0.639 1.00 92.19 87 ARG A O 1
ATOM 702 N N . GLU A 1 88 ? 9.571 -3.137 -2.456 1.00 92.62 88 GLU A N 1
ATOM 703 C CA . GLU A 1 88 ? 9.335 -1.791 -1.925 1.00 92.62 88 GLU A CA 1
ATOM 704 C C . GLU A 1 88 ? 8.004 -1.224 -2.410 1.00 92.62 88 GLU A C 1
ATOM 706 O O . GLU A 1 88 ? 7.688 -1.272 -3.596 1.00 92.62 88 GLU A O 1
ATOM 711 N N . TYR A 1 89 ? 7.245 -0.637 -1.487 1.00 91.56 89 TYR A N 1
ATOM 712 C CA . TYR A 1 89 ? 5.932 -0.075 -1.772 1.00 91.56 89 TYR A CA 1
ATOM 713 C C . TYR A 1 89 ? 5.766 1.316 -1.185 1.00 91.56 89 TYR A C 1
ATOM 715 O O . TYR A 1 89 ? 6.251 1.608 -0.089 1.00 91.56 89 TYR A O 1
ATOM 723 N N . VAL A 1 90 ? 4.964 2.130 -1.862 1.00 90.81 90 VAL A N 1
ATOM 724 C CA . VAL A 1 90 ? 4.304 3.301 -1.278 1.00 90.81 90 VAL A CA 1
ATOM 725 C C . VAL A 1 90 ? 2.909 2.914 -0.779 1.00 90.81 90 VAL A C 1
ATOM 727 O O . VAL A 1 90 ? 2.235 2.079 -1.383 1.00 90.81 90 VAL A O 1
ATOM 730 N N . LEU A 1 91 ? 2.470 3.516 0.329 1.00 91.31 91 LEU A N 1
ATOM 731 C CA . LEU A 1 91 ? 1.162 3.253 0.930 1.00 91.31 91 LEU A CA 1
ATOM 732 C C . LEU A 1 91 ? 0.154 4.377 0.681 1.00 91.31 91 LEU A C 1
ATOM 734 O O . LEU A 1 91 ? 0.438 5.544 0.945 1.00 91.31 91 LEU A O 1
ATOM 738 N N . PHE A 1 92 ? -1.071 4.000 0.311 1.00 88.81 92 PHE A N 1
ATOM 739 C CA . PHE A 1 92 ? -2.203 4.912 0.148 1.00 88.81 92 PHE A CA 1
ATOM 740 C C . PHE A 1 92 ? -3.426 4.406 0.905 1.00 88.81 92 PHE A C 1
ATOM 742 O O . PHE A 1 92 ? -3.891 3.295 0.673 1.00 88.81 92 PHE A O 1
ATOM 749 N N . ALA A 1 93 ? -3.979 5.228 1.798 1.00 91.06 93 ALA A N 1
ATOM 750 C CA . ALA A 1 93 ? -5.201 4.902 2.528 1.00 91.06 93 ALA A CA 1
ATOM 751 C C . ALA A 1 93 ? -6.363 5.785 2.059 1.00 91.06 93 ALA A C 1
ATOM 753 O O . ALA A 1 93 ? -6.281 7.011 2.135 1.00 91.06 93 ALA A O 1
ATOM 754 N N . THR A 1 94 ? -7.468 5.174 1.635 1.00 90.38 94 THR A N 1
ATOM 755 C CA . THR A 1 94 ? -8.693 5.876 1.217 1.00 90.38 94 THR A CA 1
ATOM 756 C C . THR A 1 94 ? -9.926 5.291 1.917 1.00 90.38 94 THR A C 1
ATOM 758 O O . THR A 1 94 ? -9.992 4.080 2.118 1.00 90.38 94 THR A O 1
ATOM 761 N N . PRO A 1 95 ? -10.910 6.102 2.347 1.00 91.44 95 PRO A N 1
ATOM 762 C CA . PRO A 1 95 ? -12.156 5.582 2.914 1.00 91.44 95 PRO A CA 1
ATOM 763 C C . PRO A 1 95 ? -12.953 4.742 1.907 1.00 91.44 95 PRO A C 1
ATOM 765 O O . PRO A 1 95 ? -12.940 5.025 0.710 1.00 91.44 95 PRO A O 1
ATOM 768 N N . TYR A 1 96 ? -13.713 3.753 2.386 1.00 78.81 96 TYR A N 1
ATOM 769 C CA . TYR A 1 96 ? -14.679 3.045 1.537 1.00 78.81 96 TYR A CA 1
ATOM 770 C C . TYR A 1 96 ? -15.740 3.996 0.966 1.00 78.81 96 TYR A C 1
ATOM 772 O O . TYR A 1 96 ? -16.393 4.722 1.714 1.00 78.81 96 TYR A O 1
ATOM 780 N N . GLY A 1 97 ? -15.967 3.926 -0.350 1.00 67.19 97 GLY A N 1
ATOM 781 C CA . GLY A 1 97 ? -17.018 4.694 -1.029 1.00 67.19 97 GLY A CA 1
ATOM 782 C C . GLY A 1 97 ? -16.691 6.171 -1.265 1.00 67.19 97 GLY A C 1
ATOM 783 O O . GLY A 1 97 ? -17.621 6.957 -1.445 1.00 67.19 97 GLY A O 1
ATOM 784 N N . ALA A 1 98 ? -15.404 6.531 -1.225 1.00 54.62 98 ALA A N 1
ATOM 785 C CA . ALA A 1 98 ? -14.902 7.814 -1.713 1.00 54.62 98 ALA A CA 1
ATOM 786 C C . ALA A 1 98 ? -14.963 7.907 -3.247 1.00 54.62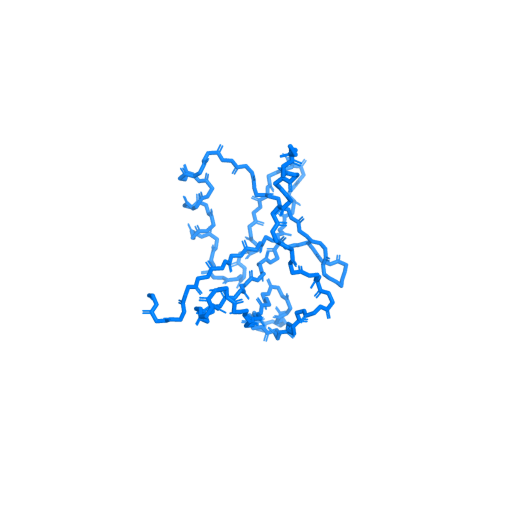 98 ALA A C 1
ATOM 788 O O . ALA A 1 98 ? -14.760 6.862 -3.911 1.00 54.62 98 ALA A O 1
#

pLDDT: mean 81.51, std 13.79, range [47.38, 96.56]

Foldseek 3Di:
DDPPPDPDDDDPVNWDWDFCFDPPCSNQKIWTWDADPNFIKTKMWHFWDQDPVRDTAGPVRRVCRVVVVVVCVVVVDDADWDDDPNTITGIDIDTPPD

Sequence (98 aa):
MTNSNTSPRIPLEALKWNPCGPEPDPDCRLLAHINIAGLDMHLEAWEIDQDDHDFQSVREETMRSDDFDTLASIMDCRFETITIEEREYVLFATPYGA

Secondary structure (DSSP, 8-state):
-----------GGG---EE-SPTT-GGGEEEEEEEETTEEEEEEEEEEEEPTT--EEE-GGGS-HHHHHHHHHHHTSPPP-EEETTEEEEEEEEETT-